Protein AF-A0A660ZP11-F1 (afdb_monomer_lite)

Secondary structure (DSSP, 8-state):
--SPPPP---SS--HHHHHHHHH-TT----------TT--TTSTT----HHHHHHHHHHHHHHHHHHHHHT-

pLDDT: mean 95.36, std 7.64, range [53.38, 98.44]

Sequence (72 aa):
FDQPAVLMGEGGSIPFMGMLGEKYPAAQFLITGLLGPSSNAHGPNEFLHISCGKRVTCCVASVIADHFNRES

Structure (mmCIF, N/CA/C/O backbone):
data_AF-A0A660ZP11-F1
#
_entry.id   AF-A0A660ZP11-F1
#
loop_
_atom_site.group_PDB
_atom_site.id
_atom_site.type_symbol
_atom_site.label_atom_id
_atom_site.label_alt_id
_atom_site.label_comp_id
_atom_site.label_asym_id
_atom_site.label_entity_id
_atom_site.label_seq_id
_atom_site.pdbx_PDB_ins_code
_atom_site.Cartn_x
_atom_site.Cartn_y
_atom_site.Cartn_z
_atom_site.occupancy
_atom_site.B_iso_or_equiv
_atom_site.auth_seq_id
_atom_site.auth_comp_id
_atom_site.auth_asym_id
_atom_site.auth_atom_id
_atom_site.pdbx_PDB_model_num
ATOM 1 N N . PHE A 1 1 ? -2.220 -16.158 1.339 1.00 62.28 1 PHE A N 1
ATOM 2 C CA . PHE A 1 1 ? -2.177 -15.467 2.637 1.00 62.28 1 PHE A CA 1
ATOM 3 C C . PHE A 1 1 ? -1.221 -16.219 3.557 1.00 62.28 1 PHE A C 1
ATOM 5 O O . PHE A 1 1 ? -1.518 -16.462 4.712 1.00 62.28 1 PHE A O 1
ATOM 12 N N . ASP A 1 2 ? -0.041 -16.577 3.046 1.00 88.12 2 ASP A N 1
ATOM 13 C CA . ASP A 1 2 ? 0.759 -17.673 3.624 1.00 88.12 2 ASP A CA 1
ATOM 14 C C . ASP A 1 2 ? 2.214 -17.253 3.831 1.00 88.12 2 ASP A C 1
ATOM 16 O O . ASP A 1 2 ? 3.103 -18.075 4.022 1.00 88.12 2 ASP A O 1
ATOM 20 N N . GLN A 1 3 ? 2.452 -15.949 3.717 1.00 92.62 3 GLN A N 1
ATOM 21 C CA . GLN A 1 3 ? 3.723 -15.288 3.947 1.00 92.62 3 GLN A CA 1
ATOM 22 C C . GLN A 1 3 ? 3.449 -14.089 4.857 1.00 92.62 3 GLN A C 1
ATOM 24 O O . GLN A 1 3 ? 2.401 -13.448 4.696 1.00 92.62 3 GLN A O 1
ATOM 29 N N . PRO A 1 4 ? 4.346 -13.789 5.808 1.00 94.94 4 PRO A N 1
ATOM 30 C CA . PRO A 1 4 ? 4.190 -12.632 6.675 1.00 94.94 4 PRO A CA 1
ATOM 31 C C . PRO A 1 4 ? 4.215 -11.335 5.860 1.00 94.94 4 PRO A C 1
ATOM 33 O O . PRO A 1 4 ? 4.792 -11.270 4.771 1.00 94.94 4 PRO A O 1
ATOM 36 N N . ALA A 1 5 ? 3.597 -10.287 6.404 1.00 96.00 5 ALA A N 1
ATOM 37 C CA . ALA A 1 5 ? 3.723 -8.952 5.839 1.00 96.00 5 ALA A CA 1
ATOM 38 C C . ALA A 1 5 ? 5.191 -8.497 5.873 1.00 96.00 5 ALA A C 1
ATOM 40 O O . ALA A 1 5 ? 5.912 -8.751 6.839 1.00 96.00 5 ALA A O 1
ATOM 41 N N . VAL A 1 6 ? 5.615 -7.798 4.822 1.00 96.50 6 VAL A N 1
ATOM 42 C CA . VAL A 1 6 ? 6.927 -7.151 4.749 1.00 96.50 6 VAL A CA 1
ATOM 43 C C . VAL A 1 6 ? 6.745 -5.662 5.010 1.00 96.50 6 VAL A C 1
ATOM 45 O O . VAL A 1 6 ? 5.848 -5.037 4.447 1.00 96.50 6 VAL A O 1
ATOM 48 N N . LEU A 1 7 ? 7.608 -5.102 5.855 1.00 97.56 7 LEU A N 1
ATOM 49 C CA . LEU A 1 7 ? 7.706 -3.666 6.091 1.00 97.56 7 LEU A CA 1
ATOM 50 C C . LEU A 1 7 ? 8.911 -3.137 5.318 1.00 97.56 7 LEU A C 1
ATOM 52 O O . LEU A 1 7 ? 10.020 -3.646 5.473 1.00 97.56 7 LEU A O 1
ATOM 56 N N . MET A 1 8 ? 8.689 -2.131 4.482 1.00 96.94 8 MET A N 1
ATOM 57 C CA . MET A 1 8 ? 9.727 -1.531 3.652 1.00 96.94 8 MET A CA 1
ATOM 58 C C . MET A 1 8 ? 9.508 -0.024 3.537 1.00 96.94 8 MET A C 1
ATOM 60 O O . MET A 1 8 ? 8.380 0.453 3.666 1.00 96.94 8 MET A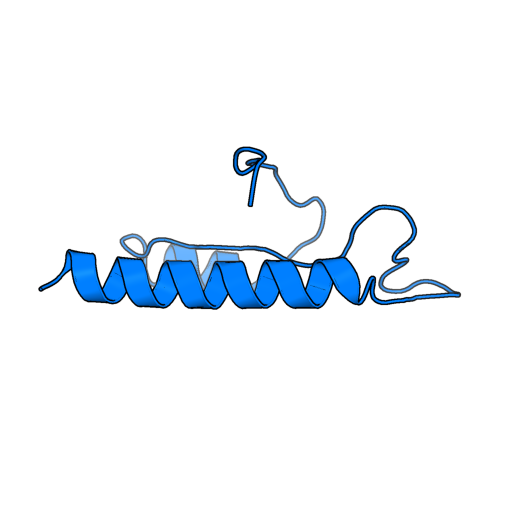 O 1
ATOM 64 N N . GLY A 1 9 ? 10.588 0.716 3.294 1.00 96.94 9 GLY A N 1
ATOM 65 C CA . GLY A 1 9 ? 10.489 2.102 2.846 1.00 96.94 9 GLY A CA 1
ATOM 66 C C . GLY A 1 9 ? 10.105 2.172 1.368 1.00 96.94 9 GLY A C 1
ATOM 67 O O . GLY A 1 9 ? 10.377 1.241 0.612 1.00 96.94 9 GLY A O 1
ATOM 68 N N . GLU A 1 10 ? 9.511 3.290 0.966 1.00 95.75 10 GLU A N 1
ATOM 69 C CA . GLU A 1 10 ? 9.257 3.627 -0.435 1.00 95.75 10 GLU A CA 1
ATOM 70 C C . GLU A 1 10 ? 10.244 4.719 -0.859 1.00 95.75 10 GLU A C 1
ATOM 72 O O . GLU A 1 10 ? 10.429 5.701 -0.140 1.00 95.75 10 GLU A O 1
ATOM 77 N N . GLY A 1 11 ? 10.917 4.527 -1.996 1.00 97.00 11 GLY A N 1
ATOM 78 C CA . GLY A 1 11 ? 11.898 5.494 -2.501 1.00 97.00 11 GLY A CA 1
ATOM 79 C C . GLY A 1 11 ? 11.254 6.716 -3.161 1.00 97.00 11 GLY A C 1
ATOM 80 O O . GLY A 1 11 ? 11.889 7.766 -3.258 1.00 97.00 11 GLY A O 1
ATOM 81 N N . GLY A 1 12 ? 10.007 6.586 -3.625 1.00 94.88 12 GLY A N 1
ATOM 82 C CA . GLY A 1 12 ? 9.214 7.682 -4.171 1.00 94.88 12 GLY A CA 1
ATOM 83 C C . GLY A 1 12 ? 8.584 8.586 -3.105 1.00 94.88 12 GLY A C 1
ATOM 84 O O . GLY A 1 12 ? 8.429 8.224 -1.940 1.00 94.88 12 GLY A O 1
ATOM 85 N N . SER A 1 13 ? 8.161 9.776 -3.531 1.00 96.44 13 SER A N 1
ATOM 86 C CA . SER A 1 13 ? 7.474 10.741 -2.667 1.00 96.44 13 SER A CA 1
ATOM 87 C C . SER A 1 13 ? 5.958 10.658 -2.828 1.00 96.44 13 SER A C 1
ATOM 89 O O . SER A 1 13 ? 5.441 10.777 -3.937 1.00 96.44 13 SER A O 1
ATOM 91 N N . ILE A 1 14 ? 5.235 10.582 -1.707 1.00 97.69 14 ILE A N 1
ATOM 92 C CA . ILE A 1 14 ? 3.779 10.788 -1.638 1.00 97.69 14 ILE A CA 1
ATOM 93 C C . ILE A 1 14 ? 3.526 11.986 -0.706 1.00 97.69 14 ILE A C 1
ATOM 95 O O . ILE A 1 14 ? 3.288 11.786 0.487 1.00 97.69 14 ILE A O 1
ATOM 99 N N . PRO A 1 15 ? 3.596 13.243 -1.198 1.00 97.44 15 PRO A N 1
ATOM 100 C CA . PRO A 1 15 ? 3.600 14.441 -0.344 1.00 97.44 15 PRO A CA 1
ATOM 101 C C . PRO A 1 15 ? 2.416 14.523 0.622 1.00 97.44 15 PRO A C 1
ATOM 103 O O . PRO A 1 15 ? 2.554 14.959 1.763 1.00 97.44 15 PRO A O 1
ATOM 106 N N . PHE A 1 16 ? 1.256 14.032 0.185 1.00 97.75 16 PHE A N 1
ATOM 107 C CA . PHE A 1 16 ? 0.053 14.021 1.003 1.00 97.75 16 PHE A CA 1
ATOM 108 C C . PHE A 1 16 ? 0.205 13.183 2.282 1.00 97.75 16 PHE A C 1
ATOM 110 O O . PHE A 1 16 ? -0.395 13.522 3.296 1.00 97.75 16 PHE A O 1
ATOM 117 N N . MET A 1 17 ? 1.040 12.137 2.285 1.00 98.19 17 MET A N 1
ATOM 118 C CA . MET A 1 17 ? 1.284 11.331 3.489 1.00 98.19 17 MET A CA 1
ATOM 119 C C . MET A 1 17 ? 2.059 12.108 4.552 1.00 98.19 17 MET A C 1
ATOM 121 O O . MET A 1 17 ? 1.741 11.979 5.730 1.00 98.19 17 MET A O 1
ATOM 125 N N . GLY A 1 18 ? 3.001 12.971 4.153 1.00 97.00 18 GLY A N 1
ATOM 126 C CA . GLY A 1 18 ? 3.677 13.881 5.084 1.00 97.00 18 GLY A CA 1
ATOM 127 C C . GLY A 1 18 ? 2.685 14.839 5.745 1.00 97.00 18 GLY A C 1
ATOM 128 O O . GLY A 1 18 ? 2.632 14.938 6.967 1.00 97.00 18 GLY A O 1
ATOM 129 N N . MET A 1 19 ? 1.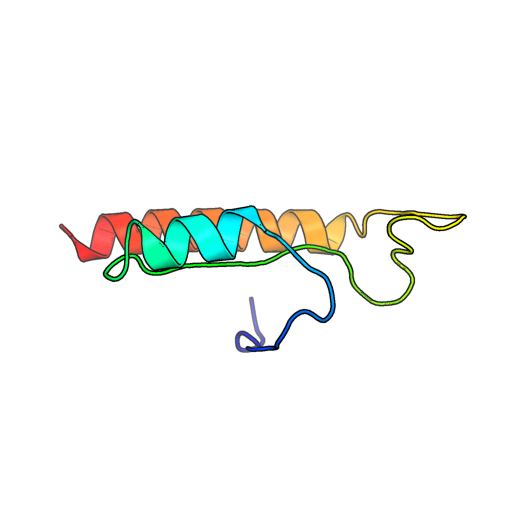805 15.443 4.941 1.00 98.19 19 MET A N 1
ATOM 130 C CA . MET A 1 19 ? 0.754 16.333 5.445 1.00 98.19 19 MET A CA 1
ATOM 131 C C . MET A 1 19 ? -0.227 15.621 6.390 1.00 98.19 19 MET A C 1
ATOM 133 O O . MET A 1 19 ? -0.644 16.197 7.395 1.00 98.19 19 MET A O 1
ATOM 137 N N . LEU A 1 20 ? -0.625 14.379 6.081 1.00 98.31 20 LEU A N 1
ATOM 138 C CA . LEU A 1 20 ? -1.501 13.596 6.957 1.00 98.31 20 LEU A CA 1
ATOM 139 C C . LEU A 1 20 ? -0.804 13.214 8.266 1.00 98.31 20 LEU A C 1
ATOM 141 O O . LEU A 1 20 ? -1.449 13.275 9.310 1.00 98.31 20 LEU A O 1
ATOM 145 N N . GLY A 1 21 ? 0.484 12.866 8.223 1.00 97.94 21 GLY A N 1
ATOM 146 C CA . GLY A 1 21 ? 1.274 12.564 9.417 1.00 97.94 21 GLY A CA 1
ATOM 147 C C . GLY A 1 21 ? 1.411 13.766 10.354 1.00 97.94 21 GLY A C 1
ATOM 148 O O . GLY A 1 21 ? 1.246 13.620 11.561 1.00 97.94 21 GLY A O 1
ATOM 149 N N . GLU A 1 22 ? 1.630 14.965 9.806 1.00 98.19 22 GLU A N 1
ATOM 150 C CA . GLU A 1 22 ? 1.664 16.211 10.587 1.00 98.19 22 GLU A CA 1
ATOM 151 C C . GLU A 1 22 ? 0.294 16.560 11.179 1.00 98.19 22 GLU A C 1
ATOM 153 O O . GLU A 1 22 ? 0.186 16.935 12.346 1.00 98.19 22 GLU A O 1
ATOM 158 N N . LYS A 1 23 ? -0.769 16.439 10.377 1.00 98.44 23 LYS A N 1
ATOM 159 C CA . LYS A 1 23 ? -2.120 16.840 10.783 1.00 98.44 23 LYS A CA 1
ATOM 160 C C . LYS A 1 23 ? -2.772 15.860 11.761 1.00 98.44 23 LYS A C 1
ATOM 162 O O . LYS A 1 23 ? -3.536 16.285 12.627 1.00 98.44 23 LYS A O 1
ATOM 167 N N . TYR A 1 24 ? -2.506 14.565 11.613 1.00 98.31 24 TYR A N 1
ATOM 168 C CA . TYR A 1 24 ? -3.121 13.489 12.390 1.00 98.31 24 TYR A CA 1
ATOM 169 C C . TYR A 1 24 ? -2.045 12.575 12.999 1.00 98.31 24 TYR A C 1
ATOM 171 O O . TYR A 1 24 ? -1.953 11.404 12.630 1.00 98.31 24 TYR A O 1
ATOM 179 N N . PRO A 1 25 ? -1.253 13.065 13.970 1.00 97.44 25 PRO A N 1
ATOM 180 C CA . PRO A 1 25 ? -0.094 12.335 14.497 1.00 97.44 25 PRO A CA 1
ATOM 181 C C . PRO A 1 25 ? -0.451 11.038 15.241 1.00 97.44 25 PRO A C 1
ATOM 183 O O . PRO A 1 25 ? 0.408 10.184 15.436 1.00 97.44 25 PRO A O 1
ATOM 186 N N . ALA A 1 26 ? -1.709 10.880 15.664 1.00 97.25 26 ALA A N 1
ATOM 187 C CA . ALA A 1 26 ? -2.206 9.666 16.312 1.00 97.25 26 ALA A CA 1
ATOM 188 C C . ALA A 1 26 ? -2.771 8.625 15.324 1.00 97.25 26 ALA A C 1
ATOM 190 O O . ALA A 1 26 ? -3.096 7.511 15.735 1.00 97.25 26 ALA A O 1
ATOM 191 N N . ALA A 1 27 ? -2.932 8.972 14.042 1.00 97.00 27 ALA A N 1
ATOM 192 C CA . ALA A 1 27 ? -3.466 8.048 13.051 1.00 97.00 27 ALA A CA 1
ATOM 193 C C . ALA A 1 27 ? -2.446 6.951 12.713 1.00 97.00 27 ALA A C 1
ATOM 195 O O . ALA A 1 27 ? -1.251 7.205 12.562 1.00 97.00 27 ALA A O 1
ATOM 196 N N . GLN A 1 28 ? -2.933 5.721 12.554 1.00 96.88 28 GLN A N 1
ATOM 197 C CA . GLN A 1 28 ? -2.150 4.624 11.990 1.00 96.88 28 GLN A CA 1
ATOM 198 C C . GLN A 1 28 ? -2.312 4.620 10.467 1.00 96.88 28 GLN A C 1
ATOM 200 O O . GLN A 1 28 ? -3.405 4.873 9.960 1.00 96.88 28 GLN A O 1
ATOM 205 N N . PHE A 1 29 ? -1.247 4.292 9.736 1.00 97.00 29 PHE A N 1
ATOM 206 C CA . PHE A 1 29 ? -1.263 4.266 8.274 1.00 97.00 29 PHE A CA 1
ATOM 207 C C . PHE A 1 29 ? -0.911 2.881 7.739 1.00 97.00 29 PHE A C 1
ATOM 209 O O . PHE A 1 29 ? 0.083 2.280 8.142 1.00 97.00 29 PHE A O 1
ATOM 216 N N . LEU A 1 30 ? -1.704 2.415 6.773 1.00 97.38 30 LEU A N 1
ATOM 217 C CA . LEU A 1 30 ? -1.353 1.315 5.881 1.00 97.38 30 LEU A CA 1
ATOM 218 C C . LEU A 1 30 ? -1.081 1.902 4.494 1.00 97.38 30 LEU A C 1
ATOM 220 O O . LEU A 1 30 ? -2.010 2.191 3.744 1.00 97.38 30 LEU A O 1
ATOM 224 N N . ILE A 1 31 ? 0.196 2.079 4.161 1.00 97.88 31 ILE A N 1
ATOM 225 C CA . ILE A 1 31 ? 0.629 2.513 2.829 1.00 97.88 31 ILE A CA 1
ATOM 226 C C . ILE A 1 31 ? 1.083 1.260 2.077 1.00 97.88 31 ILE A C 1
ATOM 228 O O . ILE A 1 31 ? 2.007 0.572 2.505 1.00 97.88 31 ILE A O 1
ATOM 232 N N . THR A 1 32 ? 0.396 0.918 0.990 1.00 97.75 32 THR A N 1
ATOM 233 C CA . THR A 1 32 ? 0.666 -0.293 0.201 1.00 97.75 32 THR A CA 1
ATOM 234 C C . THR A 1 32 ? 0.323 -0.070 -1.272 1.00 97.75 32 THR A C 1
ATOM 236 O O . THR A 1 32 ? -0.316 0.922 -1.620 1.00 97.75 32 THR A O 1
ATOM 239 N N . GLY A 1 33 ? 0.752 -0.971 -2.156 1.00 96.75 33 GLY A N 1
ATOM 240 C CA . GLY A 1 33 ? 0.585 -0.803 -3.595 1.00 96.75 33 GLY A CA 1
ATOM 241 C C . GLY A 1 33 ? 1.036 -2.008 -4.413 1.00 96.75 33 GLY A C 1
ATOM 242 O O . GLY A 1 33 ? 1.237 -3.104 -3.893 1.00 96.75 33 GLY A O 1
ATOM 243 N N . LEU A 1 34 ? 1.155 -1.801 -5.727 1.00 97.50 34 LEU A N 1
ATOM 244 C CA . LEU A 1 34 ? 1.385 -2.863 -6.716 1.00 97.50 34 LEU A CA 1
ATOM 245 C C . LEU A 1 34 ? 2.610 -2.610 -7.604 1.00 97.50 34 LEU A C 1
ATOM 247 O O . LEU A 1 34 ? 2.805 -3.326 -8.586 1.00 97.50 34 LEU A O 1
ATOM 251 N N . LEU A 1 35 ? 3.434 -1.618 -7.252 1.00 97.00 35 LEU A N 1
ATOM 252 C CA . LEU A 1 35 ? 4.613 -1.212 -8.019 1.00 97.00 35 LEU A CA 1
ATOM 253 C C . LEU A 1 35 ? 5.811 -2.135 -7.752 1.00 97.00 35 LEU A C 1
ATOM 255 O O . LEU A 1 35 ? 6.852 -1.728 -7.248 1.00 97.00 35 LEU A O 1
ATOM 259 N N . GLY A 1 36 ? 5.610 -3.424 -8.024 1.00 95.00 36 GLY A N 1
ATOM 260 C CA . GLY A 1 36 ? 6.639 -4.450 -7.901 1.00 95.00 36 GLY A CA 1
ATOM 261 C C . GLY A 1 36 ? 7.638 -4.443 -9.066 1.00 95.00 36 GLY A C 1
ATOM 262 O O . GLY A 1 36 ? 7.539 -3.625 -9.982 1.00 95.00 36 GLY A O 1
ATOM 263 N N . PRO A 1 37 ? 8.594 -5.390 -9.080 1.00 96.31 37 PRO A N 1
ATOM 264 C CA . PRO A 1 37 ? 9.599 -5.483 -10.133 1.00 96.31 37 PRO A CA 1
ATOM 265 C C . PRO A 1 37 ? 8.988 -5.457 -11.539 1.00 96.31 37 PRO A C 1
ATOM 267 O O . PRO A 1 37 ? 8.065 -6.214 -11.839 1.00 96.31 37 PRO A O 1
ATOM 270 N N . SER A 1 38 ? 9.550 -4.619 -12.410 1.00 95.81 38 SER A N 1
ATOM 271 C CA . SER A 1 38 ? 9.125 -4.414 -13.804 1.00 95.81 38 SER A CA 1
ATOM 272 C C . SER A 1 38 ? 7.746 -3.779 -14.011 1.00 95.81 38 SER A C 1
ATOM 274 O O . SER A 1 38 ? 7.350 -3.627 -15.161 1.00 95.81 38 SER A O 1
ATOM 276 N N . SER A 1 39 ? 7.016 -3.371 -12.962 1.00 97.38 39 SER A N 1
ATOM 277 C CA . SER A 1 39 ? 5.722 -2.691 -13.150 1.00 97.38 39 SER A CA 1
ATOM 278 C C . SER A 1 39 ? 5.856 -1.366 -13.905 1.00 97.38 39 SER A C 1
ATOM 280 O O . SER A 1 39 ? 4.877 -0.907 -14.478 1.00 97.38 39 SER A O 1
ATOM 282 N N . ASN A 1 40 ? 7.056 -0.770 -13.899 1.00 97.50 40 ASN A N 1
ATOM 283 C CA . ASN A 1 40 ? 7.460 0.385 -14.701 1.00 97.50 40 ASN A CA 1
ATOM 284 C C . ASN A 1 40 ? 6.527 1.593 -14.577 1.00 97.50 40 ASN A C 1
ATOM 286 O O . ASN A 1 40 ? 6.221 2.226 -15.584 1.00 97.50 40 ASN A O 1
ATOM 290 N N . ALA A 1 41 ? 6.095 1.931 -13.358 1.00 97.00 41 ALA A N 1
ATOM 291 C CA . ALA A 1 41 ? 5.358 3.175 -13.147 1.00 97.00 41 ALA A CA 1
AT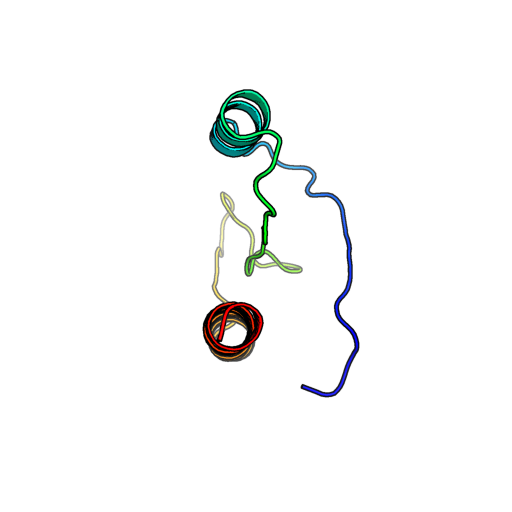OM 292 C C . ALA A 1 41 ? 6.139 4.351 -13.749 1.00 97.00 41 ALA A C 1
ATOM 294 O O . ALA A 1 41 ? 7.332 4.501 -13.475 1.00 97.00 41 ALA A O 1
ATOM 295 N N . HIS A 1 42 ? 5.464 5.159 -14.570 1.00 96.81 42 HIS A N 1
ATOM 296 C CA . HIS A 1 42 ? 6.052 6.291 -15.300 1.00 96.81 42 HIS A CA 1
ATOM 297 C C . HIS A 1 42 ? 7.059 5.915 -16.405 1.00 96.81 42 HIS A C 1
ATOM 299 O O . HIS A 1 42 ? 7.780 6.783 -16.902 1.00 96.81 42 HIS A O 1
ATOM 305 N N . GLY A 1 43 ? 7.110 4.648 -16.816 1.00 97.81 43 GLY A N 1
ATOM 306 C CA . GLY A 1 43 ? 7.975 4.145 -17.881 1.00 97.81 43 GLY A CA 1
ATOM 307 C C . GLY A 1 43 ? 7.204 3.442 -19.006 1.00 97.81 43 GLY A C 1
ATOM 308 O O . GLY A 1 43 ? 5.999 3.212 -18.911 1.00 97.81 43 GLY A O 1
ATOM 309 N N . PRO A 1 44 ? 7.883 3.077 -20.108 1.00 97.31 44 PRO A N 1
ATOM 310 C CA . PRO A 1 44 ? 7.276 2.242 -21.135 1.00 97.31 44 PRO A CA 1
ATOM 311 C C . PRO A 1 44 ? 6.951 0.848 -20.582 1.00 97.31 44 PRO A C 1
ATOM 313 O O . PRO A 1 44 ? 7.661 0.309 -19.727 1.00 97.31 44 PRO A O 1
ATOM 316 N N . ASN A 1 45 ? 5.908 0.234 -21.142 1.00 97.69 45 ASN A N 1
ATOM 317 C CA . ASN A 1 45 ? 5.404 -1.075 -20.720 1.00 97.69 45 ASN A CA 1
ATOM 318 C C . ASN A 1 45 ? 4.957 -1.108 -19.246 1.00 97.69 45 ASN A C 1
ATOM 320 O O . ASN A 1 45 ? 5.104 -2.134 -18.586 1.00 97.69 45 ASN A O 1
ATOM 324 N N . GLU A 1 46 ? 4.423 0.006 -18.736 1.00 98.38 46 GLU A N 1
ATOM 325 C CA . GLU A 1 46 ? 3.757 0.050 -17.434 1.00 98.38 46 GLU A CA 1
ATOM 326 C C . GLU A 1 46 ? 2.606 -0.966 -17.384 1.00 98.38 46 GLU A C 1
ATOM 328 O O . GLU A 1 46 ? 1.788 -1.042 -18.307 1.00 98.38 46 GLU A O 1
ATOM 333 N N . PHE A 1 47 ? 2.539 -1.768 -16.318 1.00 97.94 47 PHE A N 1
ATOM 334 C CA . PHE A 1 47 ? 1.497 -2.784 -16.177 1.00 97.94 47 PHE A CA 1
ATOM 335 C C . PHE A 1 47 ? 1.105 -3.061 -14.726 1.00 97.94 47 PHE A C 1
ATOM 337 O O . PHE A 1 47 ? 1.829 -2.771 -13.774 1.00 97.94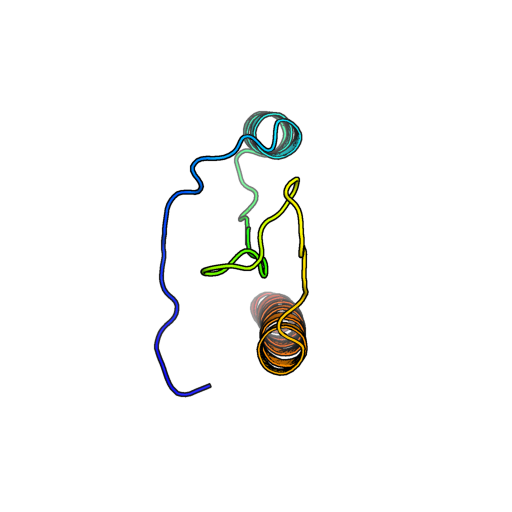 47 PHE A O 1
ATOM 344 N N . LEU A 1 48 ? -0.047 -3.722 -14.572 1.00 97.81 48 LEU A N 1
ATOM 345 C CA . LEU A 1 48 ? -0.553 -4.201 -13.293 1.00 97.81 48 LEU A CA 1
ATOM 346 C C . LEU A 1 48 ? -0.511 -5.728 -13.203 1.00 97.81 48 LEU A C 1
ATOM 348 O O . LEU A 1 48 ? -1.119 -6.430 -14.014 1.00 97.81 48 LEU A O 1
ATOM 352 N N . HIS A 1 49 ? 0.125 -6.269 -12.164 1.00 97.75 49 HIS A N 1
ATOM 353 C CA . HIS A 1 49 ? 0.062 -7.705 -11.899 1.00 97.75 49 HIS A CA 1
ATOM 354 C C . HIS A 1 49 ? -1.292 -8.085 -11.272 1.00 97.75 49 HIS A C 1
ATOM 356 O O . HIS A 1 49 ? -1.461 -8.059 -10.050 1.00 97.75 49 HIS A O 1
ATOM 362 N N . ILE A 1 50 ? -2.262 -8.480 -12.104 1.00 97.94 50 ILE A N 1
ATOM 363 C CA . ILE A 1 50 ? -3.673 -8.702 -11.719 1.00 97.94 50 ILE A CA 1
ATOM 364 C C . ILE A 1 50 ? -3.842 -9.638 -10.519 1.00 97.94 50 ILE A C 1
ATOM 366 O O . ILE A 1 50 ? -4.618 -9.361 -9.605 1.00 97.94 50 ILE A O 1
ATOM 370 N N . SER A 1 51 ? -3.096 -10.742 -10.487 1.00 96.62 51 SER A N 1
ATOM 371 C CA . SER A 1 51 ? -3.165 -11.707 -9.384 1.00 96.62 51 SER A CA 1
ATOM 372 C C . SER A 1 51 ? -2.677 -11.099 -8.057 1.00 96.62 51 SER A C 1
ATOM 374 O O . SER A 1 51 ? -3.218 -11.415 -7.000 1.00 96.62 51 SER A O 1
ATOM 376 N N . CYS A 1 52 ? -1.714 -10.170 -8.101 1.00 96.50 52 CYS A N 1
ATOM 377 C CA . CYS A 1 52 ? -1.271 -9.427 -6.917 1.00 96.50 52 CYS A CA 1
ATOM 378 C C . CYS A 1 52 ? -2.305 -8.363 -6.532 1.00 96.50 52 CYS A C 1
ATOM 380 O O . CYS A 1 52 ? -2.666 -8.277 -5.364 1.00 96.50 52 CYS A O 1
ATOM 382 N N . GLY A 1 53 ? -2.859 -7.650 -7.520 1.00 97.38 53 GLY A N 1
ATOM 383 C CA . GLY A 1 53 ? -3.918 -6.658 -7.316 1.00 97.38 53 GLY A CA 1
ATOM 384 C C . GLY A 1 53 ? -5.098 -7.214 -6.532 1.00 97.38 53 GLY A C 1
ATOM 385 O O . GLY A 1 53 ? -5.442 -6.679 -5.485 1.00 97.38 53 GLY A O 1
ATOM 386 N N . LYS A 1 54 ? -5.635 -8.364 -6.960 1.00 98.12 54 LYS A N 1
ATOM 387 C CA . LYS A 1 54 ? -6.716 -9.048 -6.235 1.00 98.12 54 LYS A CA 1
ATOM 388 C C . LYS A 1 54 ? -6.344 -9.342 -4.779 1.00 98.12 54 LYS A C 1
ATOM 390 O O . LYS A 1 54 ? -7.144 -9.087 -3.887 1.00 98.12 54 LYS A O 1
ATOM 395 N N . ARG A 1 55 ? -5.131 -9.847 -4.527 1.00 97.25 55 ARG A N 1
ATOM 396 C CA . ARG A 1 55 ? -4.675 -10.166 -3.166 1.00 97.25 55 ARG A CA 1
ATOM 397 C C . ARG A 1 55 ? -4.519 -8.924 -2.296 1.00 97.25 55 ARG A C 1
ATOM 399 O O . ARG A 1 55 ? -5.016 -8.940 -1.179 1.00 97.25 55 ARG A O 1
ATOM 406 N N . VAL A 1 56 ? -3.885 -7.860 -2.794 1.00 97.50 56 VAL A N 1
ATOM 407 C CA . VAL A 1 56 ? -3.720 -6.605 -2.039 1.00 97.50 56 VAL A CA 1
ATOM 408 C C . VAL A 1 56 ? -5.079 -5.992 -1.710 1.00 97.50 56 VAL A C 1
ATOM 410 O O . VAL A 1 56 ? -5.296 -5.592 -0.571 1.00 97.50 56 VAL A O 1
ATOM 413 N N . THR A 1 57 ? -6.033 -6.000 -2.647 1.00 98.38 57 THR A N 1
ATOM 414 C CA . THR A 1 57 ? -7.408 -5.558 -2.371 1.00 98.38 57 THR A CA 1
ATOM 415 C C . THR A 1 57 ? -8.069 -6.396 -1.272 1.00 98.38 57 THR A C 1
ATOM 417 O O . THR A 1 57 ? -8.670 -5.832 -0.361 1.00 98.38 57 THR A O 1
ATOM 420 N N . CYS A 1 58 ? -7.922 -7.726 -1.301 1.00 98.12 58 CYS A N 1
ATOM 421 C CA . CYS A 1 58 ? -8.413 -8.587 -0.221 1.00 98.12 58 CYS A CA 1
ATOM 422 C C . CYS A 1 58 ? -7.725 -8.295 1.124 1.00 98.12 58 CY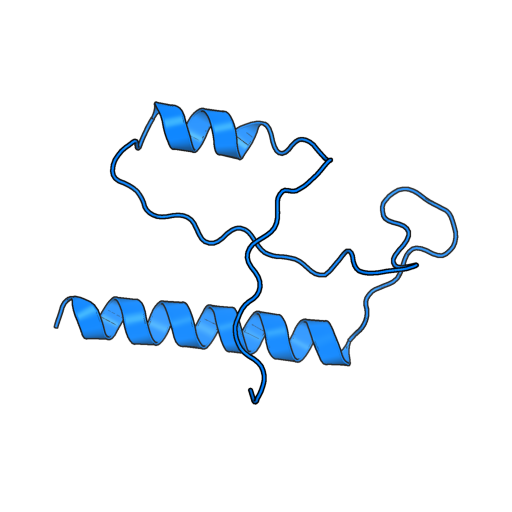S A C 1
ATOM 424 O O . CYS A 1 58 ? -8.404 -8.276 2.145 1.00 98.12 58 CYS A O 1
ATOM 426 N N . CYS A 1 59 ? -6.413 -8.029 1.145 1.00 97.88 59 CYS A N 1
ATOM 427 C CA . CYS A 1 59 ? -5.704 -7.634 2.366 1.00 97.88 59 CYS A CA 1
ATOM 428 C C . CYS A 1 59 ? -6.269 -6.331 2.948 1.00 97.88 59 CYS A C 1
ATOM 430 O O . CYS A 1 59 ? -6.522 -6.270 4.144 1.00 97.88 59 CYS A O 1
ATOM 432 N N . VAL A 1 60 ? -6.512 -5.313 2.114 1.00 98.19 60 VAL A N 1
ATOM 433 C CA . VAL A 1 60 ? -7.121 -4.046 2.558 1.00 98.19 60 VAL A CA 1
ATOM 434 C C . VAL A 1 60 ? -8.513 -4.286 3.146 1.00 98.19 60 VAL A C 1
ATOM 436 O O . VAL A 1 60 ? -8.812 -3.775 4.221 1.00 98.19 60 VAL A O 1
ATOM 439 N N . ALA A 1 61 ? -9.341 -5.105 2.490 1.00 98.31 61 ALA A N 1
ATOM 440 C CA . ALA A 1 61 ? -10.657 -5.468 3.014 1.00 98.31 61 ALA A CA 1
ATOM 441 C C . ALA A 1 61 ? -10.565 -6.188 4.373 1.00 98.31 61 ALA A C 1
ATOM 443 O O . ALA A 1 61 ? -11.321 -5.856 5.282 1.00 98.31 61 ALA A O 1
ATOM 444 N N . SER A 1 62 ? -9.613 -7.117 4.530 1.00 97.12 62 SER A N 1
ATOM 445 C CA . SER A 1 62 ? -9.351 -7.792 5.809 1.00 97.12 62 SER A CA 1
ATOM 446 C C . SER A 1 62 ? -8.953 -6.797 6.892 1.00 97.12 62 SER A C 1
ATOM 448 O O . SER A 1 62 ? -9.554 -6.801 7.955 1.00 97.12 62 SER A O 1
ATOM 450 N N . VAL A 1 63 ? -8.011 -5.888 6.612 1.00 96.88 63 VAL A N 1
ATOM 451 C CA . VAL A 1 63 ? -7.560 -4.883 7.589 1.00 96.88 63 VAL A CA 1
ATOM 452 C C . VAL A 1 63 ? -8.711 -3.984 8.037 1.00 96.88 63 VAL A C 1
ATOM 454 O O . VAL A 1 63 ? -8.810 -3.676 9.219 1.00 96.88 63 VAL A O 1
ATOM 457 N N . ILE A 1 64 ? -9.597 -3.583 7.122 1.00 97.62 64 ILE A N 1
ATOM 458 C C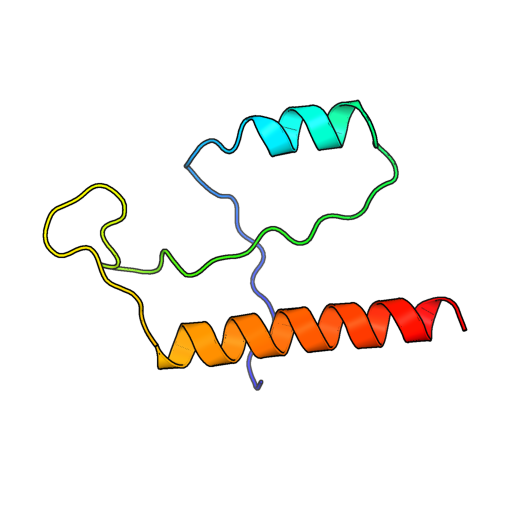A . ILE A 1 64 ? -10.788 -2.793 7.467 1.00 97.62 64 ILE A CA 1
ATOM 459 C C . ILE A 1 64 ? -11.731 -3.597 8.372 1.00 97.62 64 ILE A C 1
ATOM 461 O O . ILE A 1 64 ? -12.195 -3.069 9.381 1.00 97.62 64 ILE A O 1
ATOM 465 N N . ALA A 1 65 ? -11.999 -4.863 8.039 1.00 97.69 65 ALA A N 1
ATOM 466 C CA . ALA A 1 65 ? -12.857 -5.731 8.845 1.00 97.69 65 ALA A CA 1
ATOM 467 C C . ALA A 1 65 ? -12.272 -5.978 10.248 1.00 97.69 65 ALA A C 1
ATOM 469 O O . ALA A 1 65 ? -12.978 -5.854 11.247 1.00 97.69 65 ALA A O 1
ATOM 470 N N . ASP A 1 66 ? -10.973 -6.259 10.332 1.00 96.50 66 ASP A N 1
ATOM 471 C CA . ASP A 1 66 ? -10.264 -6.464 11.595 1.00 96.50 66 ASP A CA 1
ATOM 472 C C . ASP A 1 66 ? -10.227 -5.177 12.428 1.00 96.50 66 ASP A C 1
ATOM 474 O O . ASP A 1 66 ? -10.414 -5.215 13.643 1.00 96.50 66 ASP A O 1
ATOM 478 N N . HIS A 1 67 ? -10.039 -4.020 11.785 1.00 96.25 67 HIS A N 1
ATOM 479 C CA . HIS A 1 67 ? -10.075 -2.720 12.450 1.00 96.25 67 HIS A CA 1
ATOM 480 C C . HIS A 1 67 ? -11.456 -2.416 13.044 1.00 96.25 67 HIS A C 1
ATOM 482 O O . HIS A 1 67 ? -11.524 -1.978 14.188 1.00 96.25 67 HIS A O 1
ATOM 488 N N . PHE A 1 68 ? -12.536 -2.710 12.314 1.00 96.38 68 PHE A N 1
ATOM 489 C CA . PHE A 1 68 ? -13.904 -2.584 12.824 1.00 96.38 68 PHE A CA 1
ATOM 490 C C . PHE A 1 68 ? -14.136 -3.465 14.062 1.00 96.38 68 PHE A C 1
ATOM 492 O O . PHE A 1 68 ? -14.670 -3.003 15.069 1.00 96.38 68 PHE A O 1
ATOM 499 N N . ASN A 1 69 ? -13.669 -4.716 14.021 1.00 96.06 69 ASN A N 1
ATOM 500 C CA . ASN A 1 69 ? -13.813 -5.655 15.137 1.00 96.06 69 ASN A CA 1
ATOM 501 C C . ASN A 1 69 ? -12.931 -5.313 16.346 1.00 96.06 69 ASN A C 1
ATOM 503 O O . ASN A 1 69 ? -13.230 -5.744 17.450 1.00 96.06 69 ASN A O 1
ATOM 507 N N . ARG A 1 70 ? -11.842 -4.559 16.165 1.00 87.88 70 ARG A N 1
ATOM 508 C CA . ARG A 1 70 ? -10.963 -4.129 17.265 1.00 87.88 70 ARG A CA 1
ATOM 509 C C . ARG A 1 70 ? -11.648 -3.138 18.211 1.00 87.88 70 ARG A C 1
ATOM 511 O O . ARG A 1 70 ? -11.231 -3.018 19.359 1.00 87.88 70 ARG A O 1
ATOM 518 N N . GLU A 1 71 ? -12.630 -2.394 17.709 1.00 64.56 71 GLU A N 1
ATOM 519 C CA . GLU A 1 71 ? -13.345 -1.347 18.452 1.00 64.56 71 GLU A CA 1
ATOM 520 C C . GLU A 1 71 ? -14.737 -1.788 18.939 1.00 64.56 71 GLU A C 1
ATOM 522 O O . GLU A 1 71 ? -15.424 -1.000 19.589 1.00 64.56 71 GLU A O 1
ATOM 527 N N . SER A 1 72 ? -15.139 -3.032 18.645 1.00 53.38 72 SER A N 1
ATOM 528 C CA . SER A 1 72 ? -16.375 -3.670 19.133 1.00 53.38 72 SER A CA 1
ATOM 529 C C . SER A 1 72 ? -16.105 -4.530 20.365 1.00 53.38 72 SER A C 1
ATOM 531 O O . SER A 1 72 ? -16.948 -4.505 21.288 1.00 53.38 72 SER A O 1
#

Foldseek 3Di:
DPDDDDDDDDPDDDPVVVVCCVVPVPDDDDDDDFPDPPCQVVHPPRDGPVVVVVVVVVVVVVVVVVVVVVVD

Radius of gyration: 14.85 Å; chains: 1; bounding box: 28×34×40 Å